Protein AF-A0A371GEE5-F1 (afdb_monomer)

Sequence (99 aa):
MARFNDATVRVNDPDQKFFVKAFQKGLRIGPFSDALALQKPMSMEEIRVRAEKHIEMEESRFDKREAEHLNKEGWPRPARERPLLMDGRDLYCRQGPDR

Structure (mmCIF, N/CA/C/O backbone):
data_AF-A0A371GEE5-F1
#
_entry.id   AF-A0A371GEE5-F1
#
loop_
_atom_site.group_PDB
_atom_site.id
_atom_site.type_symbol
_atom_site.label_atom_id
_atom_site.label_alt_id
_atom_site.label_comp_id
_atom_site.label_asym_id
_atom_site.label_entity_id
_atom_site.label_seq_id
_atom_site.pdbx_PDB_ins_code
_atom_site.Cartn_x
_atom_site.Cartn_y
_atom_site.Cartn_z
_atom_site.occupancy
_atom_site.B_iso_or_equiv
_atom_site.auth_seq_id
_atom_site.auth_comp_id
_atom_site.auth_asym_id
_atom_site.auth_atom_id
_atom_site.pdbx_PDB_model_num
ATOM 1 N N . MET A 1 1 ? -29.615 4.606 -3.945 1.00 55.81 1 MET A N 1
ATOM 2 C CA . MET A 1 1 ? -28.293 5.090 -3.487 1.00 55.81 1 MET A CA 1
ATOM 3 C C . MET A 1 1 ? -28.051 4.925 -1.981 1.00 55.81 1 MET A C 1
ATOM 5 O O . MET A 1 1 ? -26.905 4.755 -1.608 1.00 55.81 1 MET A O 1
ATOM 9 N N . ALA A 1 2 ? -29.073 4.889 -1.115 1.00 56.19 2 ALA A N 1
ATOM 10 C CA . ALA A 1 2 ? -28.876 4.839 0.346 1.00 56.19 2 ALA A CA 1
ATOM 11 C C . ALA A 1 2 ? -28.299 3.524 0.923 1.00 56.19 2 ALA A C 1
ATOM 13 O O . ALA A 1 2 ? -27.768 3.519 2.026 1.00 56.19 2 ALA A O 1
ATOM 14 N N . ARG A 1 3 ? -28.357 2.406 0.184 1.00 59.53 3 ARG A N 1
ATOM 15 C CA . ARG A 1 3 ? -28.060 1.071 0.743 1.00 59.53 3 ARG A CA 1
ATOM 16 C C . ARG A 1 3 ? -26.611 0.884 1.201 1.00 59.53 3 ARG A C 1
ATOM 18 O O . ARG A 1 3 ? -26.372 0.134 2.139 1.00 59.53 3 ARG A O 1
ATOM 25 N N . PHE A 1 4 ? -25.661 1.551 0.546 1.00 59.69 4 PHE A N 1
ATOM 26 C CA . PHE A 1 4 ? -24.249 1.473 0.927 1.00 59.69 4 PHE A CA 1
ATOM 27 C C . PHE A 1 4 ? -23.976 2.269 2.212 1.00 59.69 4 PHE A C 1
ATOM 29 O O . PHE A 1 4 ? -23.319 1.757 3.113 1.00 59.69 4 PHE A O 1
ATOM 36 N N . ASN A 1 5 ? -24.578 3.459 2.337 1.00 62.31 5 ASN A N 1
ATOM 37 C CA . ASN A 1 5 ? -24.467 4.300 3.532 1.00 62.31 5 ASN A CA 1
ATOM 38 C C . ASN A 1 5 ? -25.104 3.654 4.771 1.00 62.31 5 ASN A C 1
ATOM 40 O O . ASN A 1 5 ? -24.498 3.685 5.841 1.00 62.31 5 ASN A O 1
ATOM 44 N N . ASP A 1 6 ? -26.268 3.012 4.627 1.00 60.66 6 ASP A N 1
ATOM 45 C CA . ASP A 1 6 ? -26.936 2.313 5.737 1.00 60.66 6 ASP A CA 1
ATOM 46 C C . ASP A 1 6 ? -26.111 1.133 6.274 1.00 60.66 6 ASP A C 1
ATOM 48 O O . ASP A 1 6 ? -26.138 0.845 7.468 1.00 60.66 6 ASP A O 1
ATOM 52 N N . ALA A 1 7 ? -25.357 0.440 5.413 1.00 57.94 7 ALA A N 1
ATOM 53 C CA . ALA A 1 7 ? -24.487 -0.656 5.835 1.00 57.94 7 ALA A CA 1
ATOM 54 C C . ALA A 1 7 ? -23.229 -0.149 6.562 1.00 57.94 7 ALA A C 1
ATOM 56 O O . ALA A 1 7 ? -22.817 -0.751 7.553 1.00 57.94 7 ALA A O 1
ATOM 57 N N . THR A 1 8 ? -22.644 0.967 6.114 1.00 55.06 8 THR A N 1
ATOM 58 C CA . THR A 1 8 ? -21.476 1.588 6.763 1.00 55.06 8 THR A CA 1
ATOM 59 C C . THR A 1 8 ? -21.817 2.269 8.091 1.00 55.06 8 THR A C 1
ATOM 61 O O . THR A 1 8 ? -21.010 2.208 9.012 1.00 55.06 8 THR A O 1
ATOM 64 N N . VAL A 1 9 ? -23.028 2.827 8.239 1.00 57.31 9 VAL A N 1
ATOM 65 C CA . VAL A 1 9 ? -23.543 3.418 9.496 1.00 57.31 9 VAL A CA 1
ATOM 66 C C . VAL A 1 9 ? -23.640 2.401 10.645 1.00 57.31 9 VAL A C 1
ATOM 68 O O . VAL A 1 9 ? -23.696 2.784 11.808 1.00 57.31 9 VAL A O 1
ATOM 71 N N . ARG A 1 10 ? -23.629 1.094 10.348 1.00 61.44 10 ARG A N 1
ATOM 72 C CA . ARG A 1 10 ? -23.759 0.018 11.346 1.00 61.44 10 ARG A CA 1
ATOM 73 C C . ARG A 1 10 ? -22.449 -0.412 12.003 1.00 61.44 10 ARG A C 1
ATOM 75 O O . ARG A 1 10 ? -22.497 -1.211 12.940 1.00 61.44 10 ARG A O 1
ATOM 82 N N . VAL A 1 11 ? -21.295 0.054 11.525 1.00 63.09 11 VAL A N 1
ATOM 83 C CA . VAL A 1 11 ? -20.027 -0.213 12.213 1.00 63.09 11 VAL A CA 1
ATOM 84 C C . VAL A 1 11 ? -19.919 0.801 13.348 1.00 63.09 11 VAL A C 1
ATOM 86 O O . VAL A 1 11 ? -19.560 1.951 13.121 1.00 63.09 11 VAL A O 1
ATOM 89 N N . ASN A 1 12 ? -20.3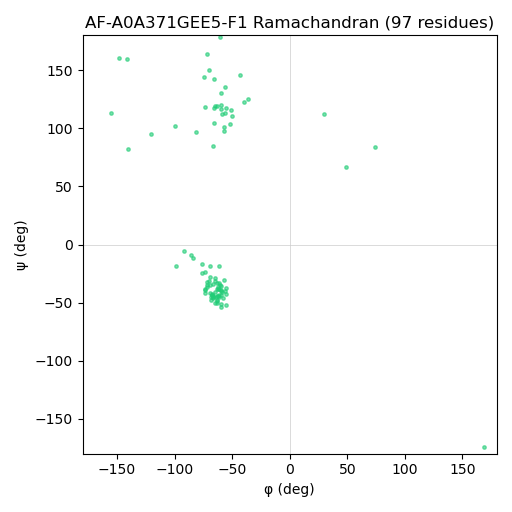11 0.399 14.559 1.00 66.19 12 ASN A N 1
ATOM 90 C CA . ASN A 1 12 ? -20.140 1.234 15.746 1.00 66.19 12 ASN A CA 1
ATOM 91 C C . ASN A 1 12 ? -18.639 1.425 15.999 1.00 66.19 12 ASN A C 1
ATOM 93 O O . ASN A 1 12 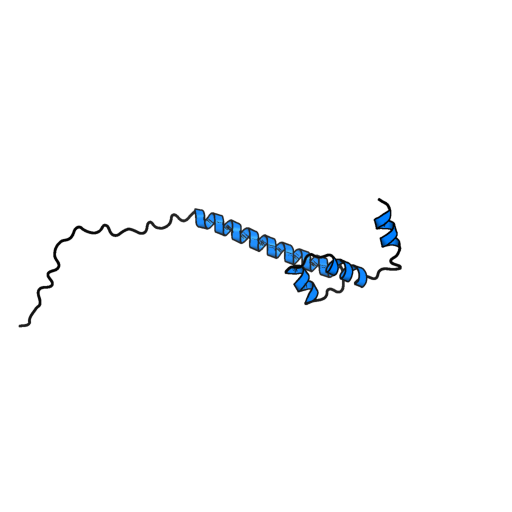? -17.940 0.436 16.202 1.00 66.19 12 ASN A O 1
ATOM 97 N N . ASP A 1 13 ? -18.179 2.677 15.962 1.00 72.44 13 ASP A N 1
ATOM 98 C CA . ASP A 1 13 ? -16.815 3.104 16.309 1.00 72.44 13 ASP A CA 1
ATOM 99 C C . ASP A 1 13 ? -15.688 2.282 15.638 1.00 72.44 13 ASP A C 1
ATOM 101 O O . ASP A 1 13 ? -14.978 1.517 16.296 1.00 72.44 13 ASP A O 1
ATOM 105 N N . PRO A 1 14 ? -15.532 2.363 14.300 1.00 74.12 14 PRO A N 1
ATOM 106 C CA . PRO A 1 14 ? -14.467 1.648 13.613 1.00 74.12 14 PRO A CA 1
ATOM 107 C C . PRO A 1 14 ? -13.099 2.195 14.033 1.00 74.12 14 PRO A C 1
ATOM 109 O O . PRO A 1 14 ? -12.751 3.345 13.763 1.00 74.12 14 PRO A O 1
ATOM 112 N N . ASP A 1 15 ? -12.292 1.332 14.645 1.00 86.44 15 ASP A N 1
ATOM 113 C CA . ASP A 1 15 ? -10.909 1.636 14.983 1.00 86.44 15 ASP A CA 1
ATOM 114 C C . ASP A 1 15 ? -10.014 1.688 13.729 1.00 86.44 15 ASP A C 1
ATOM 116 O O . ASP A 1 15 ? -10.337 1.189 12.645 1.00 86.44 15 ASP A O 1
ATOM 120 N N . GLN A 1 16 ? -8.823 2.275 13.864 1.00 88.19 16 GLN A N 1
ATOM 121 C CA . GLN A 1 16 ? -7.864 2.360 12.756 1.00 88.19 16 GLN A CA 1
ATOM 122 C C . GLN A 1 16 ? -7.488 0.977 12.188 1.00 88.19 16 GLN A C 1
ATOM 124 O O . GLN A 1 16 ? -7.242 0.825 10.989 1.00 88.19 16 GLN A O 1
ATOM 129 N N . LYS A 1 17 ? -7.497 -0.051 13.038 1.00 90.06 17 LYS A N 1
ATOM 130 C CA . LYS A 1 17 ? -7.209 -1.440 12.676 1.00 90.06 17 LYS A CA 1
ATOM 131 C C . LYS A 1 17 ? -8.277 -2.028 11.751 1.00 90.06 17 LYS A C 1
ATOM 133 O O . LYS A 1 17 ? -7.936 -2.834 10.879 1.00 90.06 17 LYS A O 1
ATOM 138 N N . PHE A 1 18 ? -9.541 -1.634 11.905 1.00 90.25 18 PHE A N 1
ATOM 139 C CA . PHE A 1 18 ? -10.626 -2.025 11.014 1.00 90.25 18 PHE A CA 1
ATOM 140 C C . PHE A 1 18 ? -10.388 -1.489 9.606 1.00 90.25 18 PHE A C 1
ATOM 142 O O . PHE A 1 18 ? -10.421 -2.267 8.653 1.00 90.25 18 PHE A O 1
ATOM 149 N N . PHE A 1 19 ? -10.049 -0.204 9.474 1.00 90.38 19 PHE A N 1
ATOM 150 C CA . PHE A 1 19 ? -9.744 0.404 8.176 1.00 90.38 19 PHE A CA 1
ATOM 151 C C . PHE A 1 19 ? -8.538 -0.246 7.502 1.00 90.38 19 PHE A C 1
ATOM 153 O O . PHE A 1 19 ? -8.622 -0.615 6.333 1.00 90.38 19 PHE A O 1
ATOM 160 N N . VAL A 1 20 ? -7.453 -0.474 8.246 1.00 93.50 20 VAL A N 1
ATOM 161 C CA . VAL A 1 20 ? -6.263 -1.170 7.732 1.00 93.50 20 VAL A CA 1
ATOM 162 C C . VAL A 1 20 ? -6.623 -2.565 7.215 1.00 93.50 20 VAL A C 1
ATOM 164 O O . VAL A 1 20 ? -6.234 -2.943 6.110 1.00 93.50 20 VAL A O 1
ATOM 167 N N . LYS A 1 21 ? -7.410 -3.332 7.979 1.00 91.94 21 LYS A N 1
ATOM 168 C CA . LYS A 1 21 ? -7.823 -4.681 7.578 1.00 91.94 21 LYS A CA 1
ATOM 169 C C . LYS A 1 21 ? -8.765 -4.656 6.374 1.00 91.94 21 LYS A C 1
ATOM 171 O O . LYS A 1 21 ? -8.600 -5.471 5.469 1.00 91.94 21 LYS A O 1
ATOM 176 N N . ALA A 1 22 ? -9.739 -3.750 6.356 1.00 92.25 22 ALA A N 1
ATOM 177 C CA . ALA A 1 22 ? -10.666 -3.588 5.241 1.00 92.25 22 ALA A CA 1
ATOM 178 C C . ALA A 1 22 ? -9.915 -3.213 3.960 1.00 92.25 22 ALA A C 1
ATOM 180 O O . ALA A 1 22 ? -10.149 -3.820 2.918 1.00 92.25 22 ALA A O 1
ATOM 181 N N . PHE A 1 23 ? -8.947 -2.299 4.062 1.00 93.19 23 PHE A N 1
ATOM 182 C CA . PHE A 1 23 ? -8.083 -1.921 2.953 1.00 93.19 23 PHE A CA 1
ATOM 183 C C . PHE A 1 23 ? -7.306 -3.128 2.423 1.00 93.19 23 PHE A C 1
ATOM 185 O O . PHE A 1 23 ? -7.437 -3.464 1.252 1.00 93.19 23 PHE A O 1
ATOM 192 N N . GLN A 1 24 ? -6.588 -3.854 3.288 1.00 93.00 24 GLN A N 1
ATOM 193 C CA . GLN A 1 24 ? -5.855 -5.065 2.895 1.00 93.00 24 GLN A CA 1
ATOM 194 C C . GLN A 1 24 ? -6.744 -6.116 2.217 1.00 93.00 24 GLN A C 1
ATOM 196 O O . GLN A 1 24 ? -6.303 -6.782 1.286 1.00 93.00 24 GLN A O 1
ATOM 201 N N . LYS A 1 25 ? -7.990 -6.280 2.680 1.00 92.12 25 LYS A N 1
ATOM 202 C CA . LYS A 1 25 ? -8.956 -7.227 2.102 1.00 92.12 25 LYS A CA 1
ATOM 203 C C . LYS A 1 25 ? -9.568 -6.747 0.786 1.00 92.12 25 LYS A C 1
ATOM 205 O O . LYS A 1 25 ? -10.013 -7.586 0.011 1.00 92.12 25 LYS A O 1
ATOM 210 N N . GLY A 1 26 ? -9.606 -5.438 0.548 1.00 94.38 26 GLY A N 1
ATOM 211 C CA . GLY A 1 26 ? -10.112 -4.840 -0.686 1.00 94.38 26 GLY A CA 1
ATOM 212 C C . GLY A 1 26 ? -9.091 -4.785 -1.825 1.00 94.38 26 GLY A C 1
ATOM 213 O O . GLY A 1 26 ? -9.469 -4.498 -2.958 1.00 94.38 26 GLY A O 1
ATOM 214 N N . LEU A 1 27 ? -7.809 -5.050 -1.552 1.00 95.31 27 LEU A N 1
ATOM 215 C CA . LEU A 1 27 ? -6.764 -5.046 -2.574 1.00 95.31 27 LEU A CA 1
ATOM 216 C C . LEU A 1 27 ? -6.839 -6.277 -3.482 1.00 95.31 27 LEU A C 1
ATOM 218 O O . LEU A 1 27 ? -7.099 -7.397 -3.038 1.00 95.31 27 LEU A O 1
ATOM 222 N N . ARG A 1 28 ? -6.519 -6.071 -4.764 1.00 95.44 28 ARG A N 1
ATOM 223 C CA . ARG A 1 28 ? -6.241 -7.175 -5.685 1.00 95.44 28 ARG A CA 1
ATOM 224 C C . ARG A 1 28 ? -4.964 -7.888 -5.243 1.00 95.44 28 ARG A C 1
ATOM 226 O O . ARG A 1 28 ? -4.002 -7.238 -4.842 1.00 95.44 28 ARG A O 1
ATOM 233 N N . ILE A 1 29 ? -4.957 -9.210 -5.384 1.00 95.25 29 ILE A N 1
ATOM 234 C CA . ILE A 1 29 ? -3.774 -10.037 -5.141 1.00 95.25 29 ILE A CA 1
ATOM 235 C C . ILE A 1 29 ? -2.643 -9.595 -6.081 1.00 95.25 29 ILE A C 1
ATOM 237 O O . ILE A 1 29 ? -2.853 -9.447 -7.290 1.00 95.25 29 ILE A O 1
ATOM 241 N N . GLY A 1 30 ? -1.456 -9.375 -5.521 1.00 95.38 30 GLY A N 1
ATOM 242 C CA . GLY A 1 30 ? -0.255 -8.989 -6.246 1.00 95.38 30 GLY A CA 1
ATOM 243 C C . GLY A 1 30 ? 0.895 -8.547 -5.331 1.00 95.38 30 GLY A C 1
ATOM 244 O O . GLY A 1 30 ? 0.774 -8.580 -4.106 1.00 95.38 30 GLY A O 1
ATOM 245 N N . PRO A 1 31 ? 2.002 -8.054 -5.915 1.00 95.25 31 PRO A N 1
ATOM 246 C CA . PRO A 1 31 ? 3.232 -7.761 -5.175 1.00 95.25 31 PRO A CA 1
ATOM 247 C C . PRO A 1 31 ? 3.034 -6.799 -3.998 1.00 95.25 31 PRO A C 1
ATOM 249 O O . PRO A 1 31 ? 3.591 -7.001 -2.920 1.00 95.25 31 PRO A O 1
ATOM 252 N N . PHE A 1 32 ? 2.200 -5.772 -4.179 1.00 96.12 32 PHE A N 1
ATOM 253 C CA . PHE A 1 32 ? 1.885 -4.824 -3.116 1.00 96.12 32 PHE A CA 1
ATOM 254 C C . PHE A 1 32 ? 1.054 -5.450 -1.987 1.00 96.12 32 PHE A C 1
ATOM 256 O O . PHE A 1 32 ? 1.382 -5.268 -0.814 1.00 96.12 32 PHE A O 1
ATOM 263 N N . SER A 1 33 ? 0.006 -6.221 -2.310 1.00 95.81 33 SER A N 1
ATOM 264 C CA . SER A 1 33 ? -0.814 -6.886 -1.286 1.00 95.81 33 SER A CA 1
ATOM 265 C C . SER A 1 33 ? -0.002 -7.905 -0.489 1.00 95.81 33 SER A C 1
ATOM 267 O O . SER A 1 33 ? -0.164 -8.001 0.727 1.00 95.81 33 SER A O 1
ATOM 269 N N . ASP A 1 34 ? 0.902 -8.621 -1.158 1.00 96.25 34 ASP A N 1
ATOM 270 C CA . ASP A 1 34 ? 1.769 -9.622 -0.539 1.00 96.25 34 ASP A CA 1
ATOM 271 C C . ASP A 1 34 ? 2.768 -8.957 0.414 1.00 96.25 34 ASP A C 1
ATOM 273 O O . ASP A 1 34 ? 2.937 -9.401 1.551 1.00 96.25 34 ASP A O 1
ATOM 277 N N . ALA A 1 35 ? 3.357 -7.825 0.013 1.00 95.44 35 ALA A N 1
ATOM 278 C CA . ALA A 1 35 ? 4.233 -7.037 0.876 1.00 95.44 35 ALA A CA 1
ATOM 279 C C . ALA A 1 35 ? 3.513 -6.540 2.146 1.00 95.44 35 ALA A C 1
ATOM 281 O O . ALA A 1 35 ? 4.076 -6.589 3.242 1.00 95.44 35 ALA A O 1
ATOM 282 N N . LEU A 1 36 ? 2.251 -6.110 2.032 1.00 95.69 36 LEU A N 1
ATOM 283 C CA . LEU A 1 36 ? 1.438 -5.724 3.193 1.00 95.69 36 LEU A CA 1
ATOM 284 C C . LEU A 1 36 ? 1.047 -6.916 4.079 1.00 95.69 36 LEU A C 1
ATOM 286 O O . LEU A 1 36 ? 0.826 -6.737 5.280 1.00 95.69 36 LEU A O 1
ATOM 290 N N . ALA A 1 37 ? 0.938 -8.118 3.511 1.00 92.69 37 ALA A N 1
ATOM 291 C CA . ALA A 1 37 ? 0.687 -9.339 4.270 1.00 92.69 37 ALA A CA 1
ATOM 292 C C . ALA A 1 37 ? 1.934 -9.789 5.048 1.00 92.69 37 ALA A C 1
ATOM 294 O O . ALA A 1 37 ? 1.807 -10.208 6.201 1.00 92.69 37 ALA A O 1
ATOM 295 N N . LEU A 1 38 ? 3.119 -9.657 4.440 1.00 95.00 38 LEU A N 1
ATOM 296 C CA . LEU A 1 38 ? 4.412 -9.951 5.063 1.00 95.00 38 LEU A CA 1
ATOM 297 C C . LEU A 1 38 ? 4.722 -8.982 6.205 1.00 95.00 38 LEU A C 1
ATOM 299 O O . LEU A 1 38 ? 5.100 -9.405 7.296 1.00 95.00 38 LEU A O 1
ATOM 303 N N . GLN A 1 39 ? 4.524 -7.685 5.977 1.00 94.62 39 GLN A N 1
ATOM 304 C CA . GLN A 1 39 ? 4.749 -6.658 6.983 1.00 94.62 39 GLN A CA 1
ATOM 305 C C . GLN A 1 39 ? 3.448 -5.903 7.237 1.00 94.62 39 GLN A C 1
ATOM 307 O O . GLN A 1 39 ? 3.129 -4.947 6.529 1.00 94.62 39 GLN A O 1
ATOM 312 N N . LYS A 1 40 ? 2.704 -6.316 8.268 1.00 92.75 40 LYS A N 1
ATOM 313 C CA . LYS A 1 40 ? 1.414 -5.698 8.591 1.00 92.75 40 LYS A CA 1
ATOM 314 C C . LYS A 1 40 ? 1.593 -4.221 8.970 1.00 92.75 40 LYS A C 1
ATOM 316 O O . LYS A 1 40 ? 2.266 -3.948 9.962 1.00 92.75 40 LYS A O 1
ATOM 321 N N . PRO A 1 41 ? 0.987 -3.288 8.221 1.00 93.88 41 PRO A N 1
ATOM 322 C CA . PRO A 1 41 ? 0.945 -1.888 8.597 1.00 93.88 41 PRO A CA 1
ATOM 323 C C . PRO A 1 41 ? 0.029 -1.699 9.810 1.00 93.88 41 PRO A C 1
ATOM 325 O O . PRO A 1 41 ? -0.938 -2.445 9.997 1.00 93.88 41 PRO A O 1
ATOM 328 N N . MET A 1 42 ? 0.326 -0.697 10.631 1.00 92.31 42 MET A N 1
ATOM 329 C CA . MET A 1 42 ? -0.469 -0.363 11.820 1.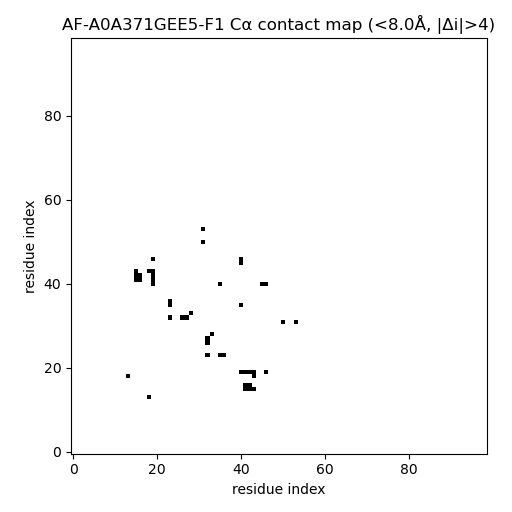00 92.31 42 MET A CA 1
ATOM 330 C C . MET A 1 42 ? -1.447 0.789 11.574 1.00 92.31 42 MET A C 1
ATOM 332 O O . MET A 1 42 ? -2.410 0.949 12.321 1.00 92.31 42 MET A O 1
ATOM 336 N N . SER A 1 43 ? -1.228 1.574 10.517 1.00 95.44 43 SER A N 1
ATOM 337 C CA . SER A 1 43 ? -2.013 2.767 10.211 1.00 95.44 43 SER A CA 1
ATOM 338 C C . SER A 1 43 ? -2.265 2.929 8.712 1.00 95.44 43 SER A C 1
ATOM 340 O O . SER A 1 43 ? -1.538 2.405 7.869 1.00 95.44 43 SER A O 1
ATOM 342 N N . MET A 1 44 ? -3.295 3.707 8.372 1.00 95.19 44 MET A N 1
ATOM 343 C CA . MET A 1 44 ? -3.559 4.107 6.984 1.00 95.19 44 MET A CA 1
ATOM 344 C C . MET A 1 44 ? -2.448 4.993 6.408 1.00 95.19 44 MET A C 1
ATOM 346 O O . MET A 1 44 ? -2.219 4.972 5.203 1.00 95.19 44 MET A O 1
ATOM 350 N N . GLU A 1 45 ? -1.753 5.752 7.256 1.00 96.12 45 GLU A N 1
ATOM 351 C CA . GLU A 1 45 ? -0.629 6.590 6.834 1.00 96.12 45 GLU A CA 1
ATOM 352 C C . GLU A 1 45 ? 0.545 5.739 6.351 1.00 96.12 45 GLU A C 1
ATOM 354 O O . GLU A 1 45 ? 1.090 5.965 5.277 1.00 96.12 45 GLU A O 1
ATOM 359 N N . GLU A 1 46 ? 0.870 4.681 7.089 1.00 96.44 46 GLU A N 1
ATOM 360 C CA . GLU A 1 46 ? 1.925 3.752 6.697 1.00 96.44 46 GLU A CA 1
ATOM 361 C C . GLU A 1 46 ? 1.606 3.052 5.368 1.00 96.44 46 GLU A C 1
ATOM 363 O O . GLU A 1 46 ? 2.491 2.849 4.535 1.00 96.44 46 GLU A O 1
ATOM 368 N N . ILE A 1 47 ? 0.330 2.727 5.136 1.00 96.31 47 ILE A N 1
ATOM 369 C CA . ILE A 1 47 ? -0.129 2.189 3.852 1.00 96.31 47 ILE A CA 1
ATOM 370 C C . ILE A 1 47 ? 0.100 3.199 2.723 1.00 96.31 47 ILE A C 1
ATOM 372 O O . ILE A 1 47 ? 0.596 2.797 1.672 1.00 96.31 47 ILE A O 1
ATOM 376 N N . ARG A 1 48 ? -0.225 4.485 2.926 1.00 97.00 48 ARG A N 1
ATOM 377 C CA . ARG A 1 48 ? -0.012 5.539 1.917 1.00 97.00 48 ARG A CA 1
ATOM 378 C C . ARG A 1 48 ? 1.457 5.665 1.531 1.00 97.00 48 ARG A C 1
ATOM 380 O O . ARG A 1 48 ? 1.773 5.554 0.352 1.00 97.00 48 ARG A O 1
ATOM 387 N N . VAL A 1 49 ? 2.343 5.791 2.518 1.00 97.88 49 VAL A N 1
ATOM 388 C CA . VAL A 1 49 ? 3.793 5.928 2.287 1.00 97.88 49 VAL A CA 1
ATOM 389 C C . VAL A 1 49 ? 4.358 4.723 1.528 1.00 97.88 49 VAL A C 1
ATOM 391 O O . VAL A 1 49 ? 5.210 4.864 0.652 1.00 97.88 49 VAL A O 1
ATOM 394 N N . ARG A 1 50 ? 3.892 3.507 1.837 1.00 96.69 50 ARG A N 1
ATOM 395 C CA . ARG A 1 50 ? 4.321 2.303 1.108 1.00 96.69 50 ARG A CA 1
ATOM 396 C C . ARG A 1 50 ? 3.747 2.235 -0.305 1.00 96.69 50 ARG A C 1
ATOM 398 O O . ARG A 1 50 ? 4.437 1.749 -1.196 1.00 96.69 50 ARG A O 1
ATOM 405 N N . ALA A 1 51 ? 2.507 2.679 -0.501 1.00 96.62 51 ALA A N 1
ATOM 406 C CA . ALA A 1 51 ? 1.876 2.722 -1.816 1.00 96.62 51 ALA A CA 1
ATOM 407 C C . ALA A 1 51 ? 2.609 3.693 -2.747 1.00 96.62 51 ALA A C 1
ATOM 409 O O . ALA A 1 51 ? 2.927 3.318 -3.868 1.00 96.62 51 ALA A O 1
ATOM 410 N N . GLU A 1 52 ? 2.947 4.884 -2.254 1.00 97.56 52 GLU A N 1
ATOM 411 C CA . GLU A 1 52 ? 3.717 5.889 -2.995 1.00 97.56 52 GLU A CA 1
ATOM 412 C C . GLU A 1 52 ? 5.046 5.314 -3.501 1.00 97.56 52 GLU A C 1
ATOM 414 O O . GLU A 1 52 ? 5.296 5.293 -4.704 1.00 97.56 52 GLU A O 1
ATOM 419 N N . LYS A 1 53 ? 5.836 4.703 -2.608 1.00 96.62 53 LYS A N 1
ATOM 420 C CA . LYS A 1 53 ? 7.097 4.043 -2.988 1.00 96.62 53 LYS A CA 1
ATOM 421 C C . LYS A 1 53 ? 6.912 2.898 -3.985 1.00 96.62 53 LYS A C 1
ATOM 423 O O . LYS A 1 53 ? 7.794 2.639 -4.801 1.00 96.62 53 LYS A O 1
ATOM 428 N N . HIS A 1 54 ? 5.810 2.153 -3.889 1.00 95.75 54 HIS A N 1
ATOM 429 C CA . HIS A 1 54 ? 5.528 1.060 -4.817 1.00 95.75 54 HIS A CA 1
ATOM 430 C C . HIS A 1 54 ? 5.210 1.577 -6.224 1.00 95.75 54 HIS A C 1
ATOM 432 O O . HIS A 1 54 ? 5.711 1.013 -7.194 1.00 95.75 54 HIS A O 1
ATOM 438 N N . ILE A 1 55 ? 4.422 2.652 -6.320 1.00 94.88 55 ILE A N 1
ATOM 439 C CA . ILE A 1 55 ? 4.078 3.307 -7.587 1.00 94.88 55 ILE A CA 1
ATOM 440 C C . ILE A 1 55 ? 5.341 3.866 -8.241 1.00 94.88 55 ILE A C 1
ATOM 442 O O . ILE A 1 55 ? 5.636 3.508 -9.376 1.00 94.88 55 ILE A O 1
ATOM 446 N N . GLU A 1 56 ? 6.143 4.628 -7.495 1.00 95.56 56 GLU A N 1
ATOM 447 C CA . GLU A 1 56 ? 7.402 5.198 -7.989 1.00 95.56 56 GLU A CA 1
ATOM 448 C C . GLU A 1 56 ? 8.349 4.112 -8.538 1.00 95.56 56 GLU A C 1
ATOM 450 O O . GLU A 1 56 ? 8.942 4.255 -9.610 1.00 95.56 56 GLU A O 1
ATOM 455 N N . MET A 1 57 ? 8.463 2.978 -7.837 1.00 93.50 57 MET A N 1
ATOM 456 C CA . MET A 1 57 ? 9.247 1.832 -8.306 1.00 93.50 57 MET A CA 1
ATOM 457 C C . MET A 1 57 ? 8.691 1.243 -9.613 1.00 93.50 57 MET A C 1
ATOM 459 O O . MET A 1 57 ? 9.468 0.888 -10.505 1.00 93.50 57 MET A O 1
ATOM 463 N N . GLU A 1 58 ? 7.373 1.070 -9.713 1.00 91.44 58 GLU A N 1
ATOM 464 C CA . GLU A 1 58 ? 6.731 0.472 -10.884 1.00 91.44 58 GLU A CA 1
ATOM 465 C C . GLU A 1 58 ? 6.859 1.371 -12.120 1.00 91.44 58 GLU A C 1
ATOM 467 O O . GLU A 1 58 ? 7.238 0.874 -13.185 1.00 91.44 58 GLU A O 1
ATOM 472 N N . GLU A 1 59 ? 6.649 2.677 -11.954 1.00 91.44 59 GLU A N 1
ATOM 473 C CA . GLU A 1 59 ? 6.827 3.699 -12.991 1.00 91.44 59 GLU A CA 1
ATOM 474 C C . GLU A 1 59 ? 8.289 3.779 -13.444 1.00 91.44 59 GLU A C 1
ATOM 476 O O . GLU A 1 59 ? 8.577 3.628 -14.629 1.00 91.44 59 GLU A O 1
ATOM 481 N N . SER A 1 60 ? 9.246 3.850 -12.510 1.00 90.81 60 SER A N 1
ATOM 482 C CA . SER A 1 60 ? 10.677 3.864 -12.853 1.00 90.81 60 SER A CA 1
ATOM 483 C C . SER A 1 60 ? 11.115 2.610 -13.619 1.00 90.81 60 SER A C 1
ATOM 485 O O . SER A 1 60 ? 11.972 2.665 -14.507 1.00 90.81 60 SER A O 1
ATOM 487 N N . ARG A 1 61 ? 10.546 1.442 -13.292 1.00 85.94 61 ARG A N 1
ATOM 488 C CA . ARG A 1 61 ? 10.817 0.199 -14.029 1.00 85.94 61 ARG A CA 1
ATOM 489 C C . ARG A 1 61 ? 10.225 0.237 -15.438 1.00 85.94 61 ARG A C 1
ATOM 491 O O . ARG A 1 61 ? 10.813 -0.351 -16.347 1.00 85.94 61 ARG A O 1
ATOM 498 N N . PHE A 1 62 ? 9.071 0.871 -15.606 1.00 77.44 62 PHE A N 1
ATOM 499 C CA . PHE A 1 62 ? 8.430 1.044 -16.902 1.00 77.44 62 PHE A CA 1
ATOM 500 C C . PHE A 1 62 ? 9.233 2.001 -17.796 1.00 77.44 62 PHE A C 1
ATOM 502 O O . PHE A 1 62 ? 9.602 1.614 -18.902 1.00 77.44 62 PHE A O 1
ATOM 509 N N . ASP A 1 63 ? 9.643 3.161 -17.281 1.00 77.38 63 ASP A N 1
ATOM 510 C CA . ASP A 1 63 ? 10.430 4.152 -18.031 1.00 77.38 63 ASP A CA 1
ATOM 511 C C . ASP A 1 63 ? 11.763 3.593 -18.545 1.00 77.38 63 ASP A C 1
ATOM 513 O O . ASP A 1 63 ? 12.159 3.825 -19.688 1.00 77.38 63 ASP A O 1
ATOM 517 N N . LYS A 1 64 ? 12.461 2.797 -17.723 1.00 77.06 64 LYS A N 1
ATOM 518 C CA . LYS A 1 64 ? 13.708 2.130 -18.142 1.00 77.06 64 LYS A CA 1
ATOM 519 C C . LYS A 1 64 ? 13.488 1.179 -19.311 1.00 77.06 64 LYS A C 1
ATOM 521 O O . LYS A 1 64 ? 14.333 1.096 -20.199 1.00 77.06 64 LYS A O 1
ATOM 526 N N . ARG A 1 65 ? 12.360 0.465 -19.312 1.00 73.94 65 ARG A N 1
ATOM 527 C CA . ARG A 1 65 ? 12.007 -0.443 -20.401 1.00 73.94 65 ARG A CA 1
ATOM 528 C C . ARG A 1 65 ? 11.745 0.343 -21.685 1.00 73.94 65 ARG A C 1
ATOM 530 O O . ARG A 1 65 ? 12.284 -0.033 -22.719 1.00 73.94 65 ARG A O 1
ATOM 537 N N . GLU A 1 66 ? 10.989 1.436 -21.617 1.00 68.69 66 GLU A N 1
ATOM 538 C CA . GLU A 1 66 ? 10.721 2.307 -22.772 1.00 68.69 66 GLU A CA 1
ATOM 539 C C . GLU A 1 66 ? 12.022 2.887 -23.356 1.00 68.69 66 GLU A C 1
ATOM 541 O O . GLU A 1 66 ? 12.247 2.840 -24.567 1.00 68.69 66 GLU A O 1
ATOM 546 N N . ALA A 1 67 ? 12.943 3.338 -22.497 1.00 66.56 67 ALA A N 1
ATOM 547 C CA . ALA A 1 67 ? 14.257 3.816 -22.924 1.00 66.56 67 ALA A CA 1
ATOM 548 C C . ALA A 1 67 ? 15.100 2.718 -23.608 1.00 66.56 67 ALA A C 1
ATOM 550 O O . ALA A 1 67 ? 15.793 2.983 -24.593 1.00 66.56 67 ALA A O 1
ATOM 551 N N . GLU A 1 68 ? 15.032 1.472 -23.127 1.00 68.12 68 GLU A N 1
ATOM 552 C CA . GLU A 1 68 ? 15.701 0.330 -23.763 1.00 68.12 68 GLU A CA 1
ATOM 553 C C . GLU A 1 68 ? 15.076 -0.077 -25.104 1.00 68.12 68 GLU A C 1
ATOM 555 O O . GLU A 1 68 ? 15.803 -0.556 -25.978 1.00 68.12 68 GLU A O 1
ATOM 560 N N . HIS A 1 69 ? 13.765 0.096 -25.296 1.00 60.81 69 HIS A N 1
ATOM 561 C CA . HIS A 1 69 ? 13.116 -0.147 -26.591 1.00 60.81 69 HIS A CA 1
ATOM 562 C C . HIS A 1 69 ? 13.621 0.840 -27.650 1.00 60.81 69 HIS A C 1
ATOM 564 O O . HIS A 1 69 ? 14.158 0.413 -28.674 1.00 60.81 69 HIS A O 1
ATOM 570 N N . LEU A 1 70 ? 13.615 2.136 -27.328 1.00 60.03 70 LEU A N 1
ATOM 571 C CA . LEU A 1 70 ? 14.129 3.189 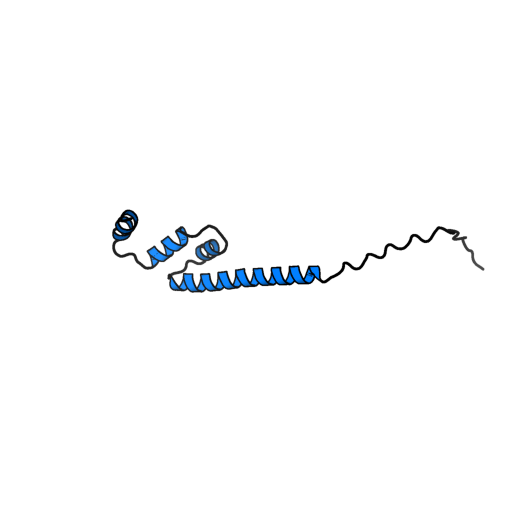-28.211 1.00 60.03 70 LEU A CA 1
ATOM 572 C C . LEU A 1 70 ? 15.630 3.026 -28.516 1.00 60.03 70 LEU A C 1
ATOM 574 O O . LEU A 1 70 ? 16.089 3.326 -29.617 1.00 60.03 70 LEU A O 1
ATOM 578 N N . ASN A 1 71 ? 16.420 2.514 -27.566 1.00 56.59 71 ASN A N 1
ATOM 579 C CA . ASN A 1 71 ? 17.851 2.288 -27.778 1.00 56.59 71 ASN A CA 1
ATOM 580 C C . ASN A 1 71 ? 18.142 1.113 -28.734 1.00 56.59 71 ASN A C 1
ATOM 582 O O . ASN A 1 71 ? 19.077 1.181 -29.534 1.00 56.59 71 ASN A O 1
ATOM 586 N N . LYS A 1 72 ? 17.327 0.049 -28.704 1.00 57.56 72 LYS A N 1
ATOM 587 C CA . LYS A 1 72 ? 17.488 -1.129 -29.581 1.00 57.56 72 LYS A CA 1
ATOM 588 C C . LYS A 1 72 ? 17.082 -0.861 -31.029 1.00 57.56 72 LYS A C 1
ATOM 590 O O . LYS A 1 72 ? 17.574 -1.535 -31.930 1.00 57.56 72 LYS A O 1
ATOM 595 N N . GLU A 1 73 ? 16.230 0.129 -31.256 1.00 54.22 73 GLU A N 1
ATOM 596 C CA . GLU A 1 73 ? 15.825 0.590 -32.589 1.00 54.22 73 GLU A CA 1
ATOM 597 C C . GLU A 1 73 ? 16.916 1.439 -33.274 1.00 54.22 73 GLU A C 1
ATOM 599 O O . GLU A 1 73 ? 16.914 1.578 -34.497 1.00 54.22 73 GLU A O 1
ATOM 604 N N . GLY A 1 74 ? 17.893 1.944 -32.509 1.00 51.00 74 GLY A N 1
ATOM 605 C CA . GLY A 1 74 ? 19.023 2.740 -33.001 1.00 51.00 74 GLY A CA 1
ATOM 606 C C . GLY A 1 74 ? 20.288 1.953 -33.366 1.00 51.00 74 GLY A C 1
ATOM 607 O O . GLY A 1 74 ? 21.226 2.547 -33.897 1.00 51.00 74 GLY A O 1
ATOM 608 N N . TRP A 1 75 ? 20.351 0.639 -33.116 1.00 41.16 75 TRP A N 1
ATOM 609 C CA . TRP A 1 75 ? 21.498 -0.178 -33.526 1.00 41.16 75 TRP A CA 1
ATOM 610 C C . TRP A 1 75 ? 21.159 -0.934 -34.818 1.00 41.16 75 TRP A C 1
ATOM 612 O O . TRP A 1 75 ? 20.469 -1.959 -34.759 1.00 41.16 75 TRP A O 1
ATOM 622 N N . PRO A 1 76 ? 21.632 -0.501 -36.006 1.00 49.88 76 PRO A N 1
ATOM 623 C CA . PRO A 1 76 ? 21.569 -1.373 -37.165 1.00 49.88 76 PRO A CA 1
ATOM 624 C C . PRO A 1 76 ? 22.384 -2.610 -36.803 1.00 49.88 76 PRO A C 1
ATOM 626 O O . PRO A 1 76 ? 23.565 -2.497 -36.467 1.00 49.88 76 PRO A O 1
ATOM 629 N N . ARG A 1 77 ? 21.744 -3.790 -36.807 1.00 59.22 77 ARG A N 1
ATOM 630 C CA . ARG A 1 77 ? 22.447 -5.076 -36.690 1.00 59.22 77 ARG A CA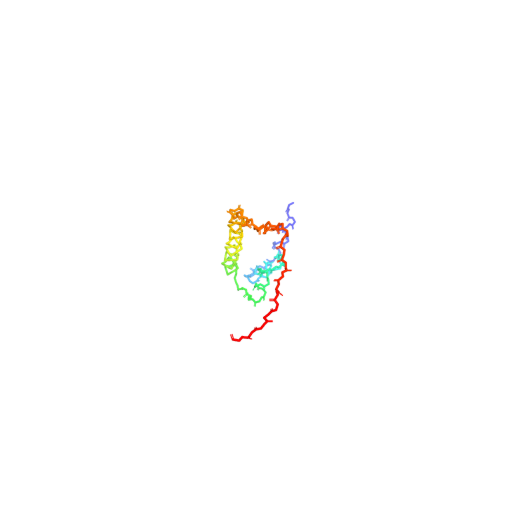 1
ATOM 631 C C . ARG A 1 77 ? 23.722 -4.953 -37.524 1.00 59.22 77 ARG A C 1
ATOM 633 O O . ARG A 1 77 ? 23.569 -4.643 -38.709 1.00 59.22 77 ARG A O 1
ATOM 640 N N . PRO A 1 78 ? 24.937 -5.145 -36.966 1.00 50.06 78 PRO A N 1
ATOM 641 C CA . PRO A 1 78 ? 26.105 -5.209 -37.820 1.00 50.06 78 PRO A CA 1
ATOM 642 C C . PRO A 1 78 ? 25.771 -6.302 -38.819 1.00 50.06 78 PRO A C 1
ATOM 644 O O . PRO A 1 78 ? 25.424 -7.424 -3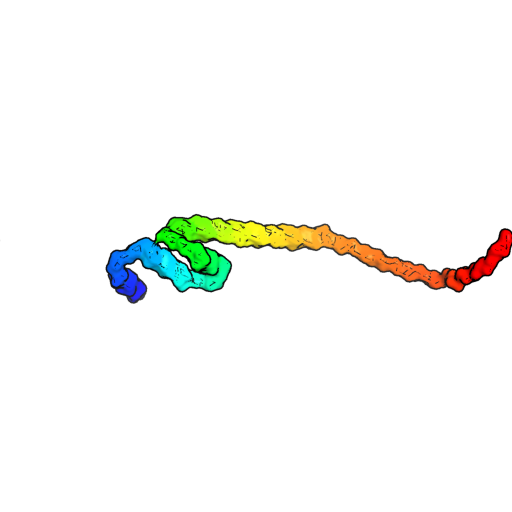8.422 1.00 50.06 78 PRO A O 1
ATOM 647 N N . ALA A 1 79 ? 25.701 -5.916 -40.093 1.00 54.91 79 ALA A N 1
ATOM 648 C CA . ALA A 1 79 ? 25.488 -6.850 -41.170 1.00 54.91 79 ALA A CA 1
ATOM 649 C C . ALA A 1 79 ? 26.534 -7.925 -40.922 1.00 54.91 79 ALA A C 1
ATOM 651 O O . ALA A 1 79 ? 27.727 -7.635 -40.942 1.00 54.91 79 ALA A O 1
ATOM 652 N N . ARG A 1 80 ? 26.085 -9.126 -40.538 1.00 60.78 80 ARG A N 1
ATOM 653 C CA . ARG A 1 80 ? 26.961 -10.284 -40.506 1.00 60.78 80 ARG A CA 1
ATOM 654 C C . ARG A 1 80 ? 27.477 -10.355 -41.925 1.00 60.78 80 ARG A C 1
ATOM 656 O O . ARG A 1 80 ? 26.718 -10.734 -42.818 1.00 60.78 80 ARG A O 1
ATOM 663 N N . GLU A 1 81 ? 28.699 -9.876 -42.118 1.00 53.66 81 GLU A N 1
ATOM 664 C CA . GLU A 1 81 ? 29.442 -10.030 -43.345 1.00 53.66 81 GLU A CA 1
ATOM 665 C C . GLU A 1 81 ? 29.395 -11.522 -43.614 1.00 53.66 81 GLU A C 1
ATOM 667 O O . GLU A 1 81 ? 29.992 -12.332 -42.908 1.00 53.66 81 GLU A O 1
ATOM 672 N N . ARG A 1 82 ? 28.542 -11.903 -44.564 1.00 53.91 82 ARG A N 1
ATOM 673 C CA . ARG A 1 82 ? 28.646 -13.196 -45.207 1.00 53.91 82 ARG A CA 1
ATOM 674 C C . ARG A 1 82 ? 30.030 -13.148 -45.836 1.00 53.91 82 ARG A C 1
ATOM 676 O O . ARG A 1 82 ? 30.218 -12.285 -46.697 1.00 53.91 82 ARG A O 1
ATOM 683 N N . PRO A 1 83 ? 30.992 -13.997 -45.438 1.00 45.56 83 PRO A N 1
ATOM 684 C CA . PRO A 1 83 ? 32.174 -14.157 -46.255 1.00 45.56 83 PRO A CA 1
ATOM 685 C C . PRO A 1 83 ? 31.642 -14.572 -47.622 1.00 45.56 83 PRO A C 1
ATOM 687 O O . PRO A 1 83 ? 30.974 -15.603 -47.742 1.00 45.56 83 PRO A O 1
ATOM 690 N N . LEU A 1 84 ? 31.821 -13.701 -48.617 1.00 47.03 84 LEU A N 1
ATOM 691 C CA . LEU A 1 84 ? 31.626 -14.071 -50.006 1.00 47.03 84 LEU A CA 1
ATOM 692 C C . LEU A 1 84 ? 32.448 -15.340 -50.175 1.00 47.03 84 LEU A C 1
ATOM 694 O O . LEU A 1 84 ? 33.654 -15.325 -49.931 1.00 47.03 84 LEU A O 1
ATOM 698 N N . LEU A 1 85 ? 31.758 -16.444 -50.455 1.00 52.34 85 LEU A N 1
ATOM 699 C CA . LEU A 1 85 ? 32.370 -17.723 -50.752 1.00 52.34 85 LEU A CA 1
ATOM 700 C C . LEU A 1 85 ? 33.278 -17.449 -51.947 1.00 52.34 85 LEU A C 1
ATOM 702 O O . LEU A 1 85 ? 32.798 -17.291 -53.067 1.00 52.34 85 LEU A O 1
ATOM 706 N N . MET A 1 86 ? 34.564 -17.241 -51.656 1.00 42.75 86 MET A N 1
ATOM 707 C CA . MET A 1 86 ? 35.594 -17.102 -52.663 1.00 42.75 86 MET A CA 1
ATOM 708 C C . MET A 1 86 ? 35.550 -18.397 -53.449 1.00 42.75 86 MET A C 1
ATOM 710 O O . MET A 1 86 ? 35.775 -19.483 -52.911 1.00 42.75 86 MET A O 1
ATOM 714 N N . ASP A 1 87 ? 35.131 -18.213 -54.692 1.00 42.28 87 ASP A N 1
ATOM 715 C CA . ASP A 1 87 ? 35.129 -19.163 -55.778 1.00 42.28 87 ASP A CA 1
ATOM 716 C C . ASP A 1 87 ? 36.370 -20.052 -55.691 1.00 42.28 87 ASP A C 1
ATOM 718 O O . ASP A 1 87 ? 37.501 -19.575 -55.539 1.00 42.28 87 ASP A O 1
ATOM 722 N N . GLY A 1 88 ? 36.112 -21.357 -55.668 1.00 54.22 88 GLY A N 1
ATOM 723 C CA . GLY A 1 88 ? 37.100 -22.362 -55.339 1.00 54.22 88 GLY A CA 1
ATOM 724 C C . GLY A 1 88 ? 38.320 -22.267 -56.239 1.00 54.22 88 GLY A C 1
ATOM 725 O O . GLY A 1 88 ? 38.184 -22.184 -57.451 1.00 54.22 88 GLY A O 1
ATOM 726 N N . ARG A 1 89 ? 39.506 -22.354 -55.637 1.00 47.69 89 ARG A N 1
ATOM 727 C CA . ARG A 1 89 ? 40.713 -2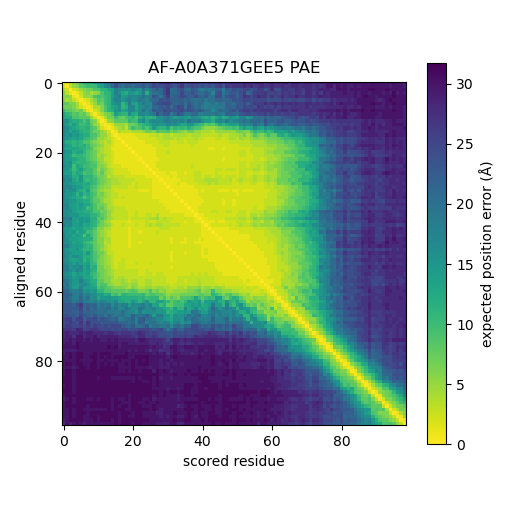2.867 -56.287 1.00 47.69 89 ARG A CA 1
ATOM 728 C C . ARG A 1 89 ? 41.685 -23.405 -55.234 1.00 47.69 89 ARG A C 1
A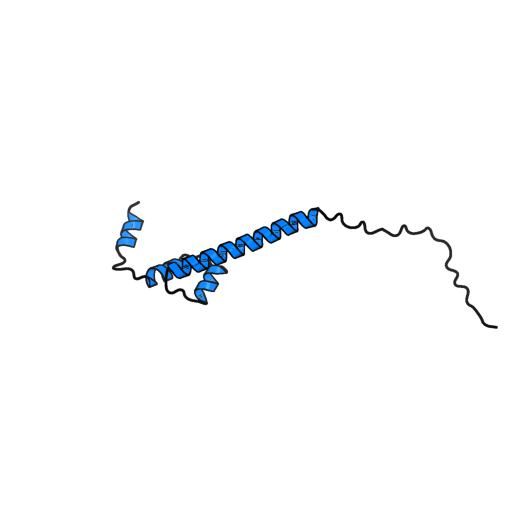TOM 730 O O . ARG A 1 89 ? 42.218 -22.666 -54.414 1.00 47.69 89 ARG A O 1
ATOM 737 N N . ASP A 1 90 ? 41.848 -24.724 -55.310 1.00 41.88 90 ASP A N 1
ATOM 738 C CA . ASP A 1 90 ? 43.053 -25.497 -55.006 1.00 41.88 90 ASP A CA 1
ATOM 739 C C . ASP A 1 90 ? 43.464 -25.708 -53.538 1.00 41.88 90 ASP A C 1
ATOM 741 O O . ASP A 1 90 ? 44.400 -25.112 -53.007 1.00 41.88 90 ASP A O 1
ATOM 745 N N . LEU A 1 91 ? 42.851 -26.735 -52.928 1.00 43.94 91 LEU A N 1
ATOM 746 C CA . LEU A 1 91 ? 43.563 -27.595 -51.983 1.00 43.94 91 LEU A CA 1
ATOM 747 C C . LEU A 1 91 ? 44.652 -28.366 -52.742 1.00 43.94 91 LEU A C 1
ATOM 749 O O . LEU A 1 91 ? 44.366 -29.369 -53.387 1.00 43.94 91 LEU A O 1
ATOM 753 N N . TYR A 1 92 ? 45.908 -27.967 -52.575 1.00 41.75 92 TYR A N 1
ATOM 754 C CA . TYR A 1 92 ? 47.026 -28.907 -52.620 1.00 41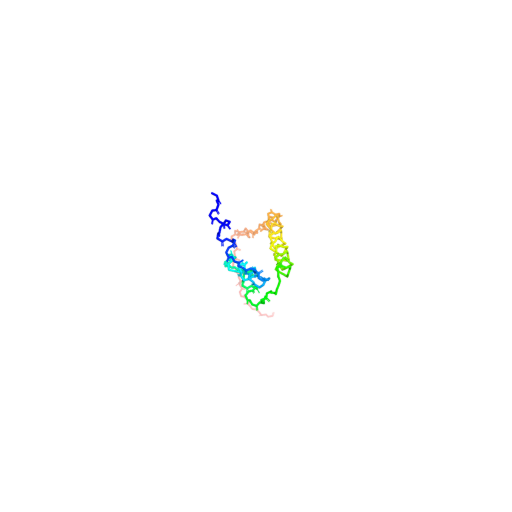.75 92 TYR A CA 1
ATOM 755 C C . TYR A 1 92 ? 48.044 -28.529 -51.544 1.00 41.75 92 TYR A C 1
ATOM 757 O O . TYR A 1 92 ? 49.078 -27.916 -51.800 1.00 41.75 92 TYR A O 1
ATOM 765 N N . CYS A 1 93 ? 47.773 -28.960 -50.310 1.00 44.66 93 CYS A N 1
ATOM 766 C CA . CYS A 1 93 ? 48.833 -29.217 -49.343 1.00 44.66 93 CYS A CA 1
ATOM 767 C C . CYS A 1 93 ? 49.643 -30.414 -49.859 1.00 44.66 93 CYS A C 1
ATOM 769 O O . CYS A 1 93 ? 49.370 -31.565 -49.516 1.00 44.66 93 CYS A O 1
ATOM 771 N N . ARG A 1 94 ? 50.612 -30.157 -50.742 1.00 43.53 94 ARG A N 1
ATOM 772 C CA . ARG A 1 94 ? 51.623 -31.154 -51.084 1.00 43.53 94 ARG A CA 1
ATOM 773 C C . ARG A 1 94 ? 52.577 -31.258 -49.890 1.00 43.53 94 ARG A C 1
ATOM 775 O O . ARG A 1 94 ? 53.183 -30.273 -49.482 1.00 43.53 94 ARG A O 1
ATOM 782 N N . GLN A 1 95 ? 52.614 -32.460 -49.324 1.00 47.91 95 GLN A N 1
ATOM 783 C CA . GLN A 1 95 ? 53.516 -32.931 -48.273 1.00 47.91 95 GLN A CA 1
ATOM 784 C C . GLN A 1 95 ? 54.976 -32.489 -48.497 1.00 47.91 95 GLN A C 1
ATOM 786 O O . GLN A 1 95 ? 55.433 -32.429 -49.639 1.00 47.91 95 GLN A O 1
ATOM 791 N N . GLY A 1 96 ? 55.702 -32.229 -47.397 1.00 42.09 96 GLY A N 1
ATOM 792 C CA . GLY A 1 96 ? 57.175 -32.154 -47.381 1.00 42.09 96 GLY A CA 1
ATOM 793 C C . GLY A 1 96 ? 57.832 -33.480 -47.817 1.00 42.09 96 GLY A C 1
ATOM 794 O O . GLY A 1 96 ? 57.104 -34.442 -48.076 1.00 42.09 96 GLY A O 1
ATOM 795 N N . PRO A 1 97 ? 59.179 -33.580 -47.890 1.00 55.72 97 PRO A N 1
ATOM 796 C CA . PRO A 1 97 ? 60.000 -33.462 -46.678 1.00 55.72 97 PRO A CA 1
ATOM 797 C C . PRO A 1 97 ? 61.414 -32.842 -46.839 1.00 55.72 97 PRO A C 1
ATOM 799 O O . PRO A 1 97 ? 61.984 -32.786 -47.923 1.00 55.72 97 PRO A O 1
ATOM 802 N N . ASP A 1 98 ? 61.931 -32.391 -45.694 1.00 51.22 98 ASP A N 1
ATOM 803 C CA . ASP A 1 98 ? 63.278 -32.589 -45.123 1.00 51.22 98 ASP A CA 1
ATOM 804 C C . ASP A 1 98 ? 64.497 -32.790 -46.059 1.00 51.22 98 ASP A C 1
ATOM 806 O O . ASP A 1 98 ? 64.653 -33.850 -46.678 1.00 51.22 98 ASP A O 1
ATOM 810 N N . ARG A 1 99 ? 65.404 -31.798 -46.072 1.00 47.34 99 ARG A N 1
ATOM 811 C CA . ARG A 1 99 ? 66.872 -31.966 -46.060 1.00 47.34 99 ARG A CA 1
ATOM 812 C C . ARG A 1 99 ? 67.610 -30.650 -45.834 1.00 47.34 99 ARG A C 1
ATOM 814 O O . ARG A 1 99 ? 67.172 -29.628 -46.405 1.00 47.34 99 ARG A O 1
#

pLDDT: mean 74.15, std 20.23, range [41.16, 97.88]

Nearest PDB structures (foldseek):
  8uet-assembly1_1e  TM=3.717E-01  e=4.704E+00  Sus scrofa

Secondary structure (DSSP, 8-state):
-HHHHHHHTTSSS--HHHHHHHHHHHSPSSHHHHHHHHS--SSHHHHHHHHHHHHHHHHHHHHHHHHHHHHHHT-------------------------

Foldseek 3Di:
DCPVVVVVVPPPDDDQVNVQVVVLVPDDDDDLSVVCVVPPDPGPVVSVVSVVVVVVVVVVVVVVVVVVVVVVVPDDDPPPPPPPPPDDDDDDPPDDDDD

Solvent-accessible surface area (backbone atoms only — not comparable to full-atom values): 6404 Å² total; per-residue (Å²): 129,64,70,63,57,60,60,59,69,66,58,77,80,75,49,61,61,51,54,42,51,51,51,64,71,70,50,68,90,47,76,68,49,51,51,43,67,75,51,72,66,79,38,65,64,57,48,50,60,52,49,53,56,51,50,55,51,54,51,55,55,48,52,54,50,56,54,51,52,60,53,60,74,69,54,77,73,76,74,76,76,68,77,74,79,72,76,86,81,80,94,70,89,74,75,83,80,92,133

Mean predicted aligned error: 16.54 Å

Organism: Mucuna pruriens (NCBI:txid157652)

Radius of gyration: 33.33 Å; Cα contacts (8 Å, |Δi|>4): 23; chains: 1; bounding box: 96×40×73 Å